Protein AF-A0A0W7WDY1-F1 (afdb_monomer_lite)

Structure (mmCIF, N/CA/C/O backbone):
data_AF-A0A0W7WDY1-F1
#
_entry.id   AF-A0A0W7WDY1-F1
#
loop_
_atom_site.group_PDB
_atom_site.id
_atom_site.type_symbol
_atom_site.label_atom_id
_atom_site.label_alt_id
_atom_site.label_comp_id
_atom_site.label_asym_id
_atom_site.label_entity_id
_atom_site.label_seq_id
_atom_site.pdbx_PDB_ins_code
_atom_site.Cartn_x
_atom_site.Cartn_y
_atom_site.Cartn_z
_atom_site.occupancy
_atom_site.B_iso_or_equiv
_atom_site.auth_seq_id
_atom_site.auth_comp_id
_atom_site.auth_asym_id
_atom_site.auth_atom_id
_atom_site.pdbx_PDB_model_num
ATOM 1 N N . MET A 1 1 ? 14.445 11.925 19.568 1.00 48.62 1 MET A N 1
ATOM 2 C CA . MET A 1 1 ? 15.744 11.315 19.208 1.00 48.62 1 MET A CA 1
ATOM 3 C C . MET A 1 1 ? 15.554 10.340 18.031 1.00 48.62 1 MET A C 1
ATOM 5 O O . MET A 1 1 ? 15.768 9.156 18.192 1.00 48.62 1 MET A O 1
ATOM 9 N N . PHE A 1 2 ? 15.098 10.821 16.860 1.00 48.34 2 PHE A N 1
ATOM 10 C CA . PHE A 1 2 ? 14.700 9.968 15.710 1.00 48.34 2 PHE A CA 1
ATOM 11 C C . PHE A 1 2 ? 15.034 10.591 14.331 1.00 48.34 2 PHE A C 1
ATOM 13 O O . PHE A 1 2 ? 14.431 10.263 13.320 1.00 48.34 2 PHE A O 1
ATOM 20 N N . LYS A 1 3 ? 15.990 11.531 14.266 1.00 49.09 3 LYS A N 1
ATOM 21 C CA . LYS A 1 3 ? 16.301 12.309 13.045 1.00 49.09 3 LYS A CA 1
ATOM 22 C C . LYS A 1 3 ? 17.567 11.865 12.292 1.00 49.09 3 LYS A C 1
ATOM 24 O O . LYS A 1 3 ? 18.048 12.606 11.447 1.00 49.09 3 LYS A O 1
ATOM 29 N N . ARG A 1 4 ? 18.147 10.698 12.602 1.00 56.09 4 ARG A N 1
ATOM 30 C CA . ARG A 1 4 ? 19.515 10.354 12.149 1.00 56.09 4 ARG A CA 1
ATOM 31 C C . ARG A 1 4 ? 19.705 9.038 11.384 1.00 56.09 4 ARG A C 1
ATOM 33 O O . ARG A 1 4 ? 20.844 8.719 11.081 1.00 56.09 4 ARG A O 1
ATOM 40 N N . LEU A 1 5 ? 18.646 8.312 11.020 1.00 57.59 5 LEU A N 1
ATOM 41 C CA . LEU A 1 5 ? 18.790 7.013 10.333 1.00 57.59 5 LEU A CA 1
ATOM 42 C C . LEU A 1 5 ? 18.562 7.028 8.813 1.00 57.59 5 LEU A C 1
ATOM 44 O O . LEU A 1 5 ? 18.947 6.075 8.153 1.00 57.59 5 LEU A O 1
ATOM 48 N N . PHE A 1 6 ? 18.047 8.114 8.231 1.00 57.88 6 PHE A N 1
ATOM 49 C CA . PHE A 1 6 ? 17.887 8.240 6.771 1.00 57.88 6 PHE A CA 1
ATOM 50 C C . PHE A 1 6 ? 18.852 9.273 6.190 1.00 57.88 6 PHE A C 1
ATOM 52 O O . PHE A 1 6 ? 18.482 10.146 5.407 1.00 57.88 6 PHE A O 1
ATOM 59 N N . GLY A 1 7 ? 20.105 9.195 6.649 1.00 42.38 7 GLY A N 1
ATOM 60 C CA . GLY A 1 7 ? 21.215 9.933 6.073 1.00 42.38 7 GLY A CA 1
ATOM 61 C C . GLY A 1 7 ? 21.358 9.567 4.602 1.00 42.38 7 GLY A C 1
ATOM 62 O O . GLY A 1 7 ? 21.606 8.417 4.254 1.00 42.38 7 GLY A O 1
ATOM 63 N N . THR A 1 8 ? 21.182 10.578 3.761 1.00 50.38 8 THR A N 1
ATOM 64 C CA . THR A 1 8 ? 21.527 10.624 2.345 1.00 50.38 8 THR A CA 1
ATOM 65 C C . THR A 1 8 ? 22.916 10.036 2.111 1.00 50.38 8 THR A C 1
ATOM 67 O O . THR A 1 8 ? 23.927 10.721 2.278 1.00 50.38 8 THR A O 1
ATOM 70 N N . ALA A 1 9 ? 22.965 8.772 1.696 1.00 46.47 9 ALA A N 1
ATOM 71 C CA . ALA A 1 9 ? 24.124 8.207 1.031 1.00 46.47 9 ALA A CA 1
ATOM 72 C C . ALA A 1 9 ? 24.207 8.853 -0.359 1.00 46.47 9 ALA A C 1
ATOM 74 O O . ALA A 1 9 ? 23.675 8.344 -1.343 1.00 46.47 9 ALA A O 1
ATOM 75 N N . ALA A 1 10 ? 24.835 10.027 -0.411 1.00 47.47 10 ALA A N 1
ATOM 76 C CA . ALA A 1 10 ? 25.251 10.691 -1.637 1.00 47.47 10 ALA A CA 1
ATOM 77 C C . ALA A 1 10 ? 26.407 9.894 -2.267 1.00 47.47 10 ALA A C 1
ATOM 79 O O . ALA A 1 10 ? 27.565 10.294 -2.225 1.00 47.47 10 ALA A O 1
ATOM 80 N N . GLY A 1 11 ? 26.079 8.719 -2.802 1.00 42.56 11 GLY A N 1
ATOM 81 C CA . GLY A 1 11 ? 26.910 7.994 -3.750 1.00 42.56 11 GLY A CA 1
ATOM 82 C C . GLY A 1 11 ? 26.663 8.573 -5.136 1.00 42.56 11 GLY A C 1
ATOM 83 O O . GLY A 1 11 ? 25.544 8.533 -5.641 1.00 42.56 11 GLY A O 1
ATOM 84 N N . THR A 1 12 ? 27.706 9.144 -5.721 1.00 49.53 12 THR A N 1
ATOM 85 C CA . THR A 1 12 ? 27.794 9.727 -7.062 1.00 49.53 12 THR A CA 1
ATOM 86 C C . THR A 1 12 ? 27.227 8.798 -8.144 1.00 49.53 12 THR A C 1
ATOM 88 O O . THR A 1 12 ? 27.932 7.992 -8.745 1.00 49.53 12 THR A O 1
ATOM 91 N N . ARG A 1 13 ? 25.933 8.940 -8.437 1.00 46.38 13 ARG A N 1
ATOM 92 C CA . ARG A 1 13 ? 25.291 8.447 -9.660 1.00 46.38 13 ARG A CA 1
ATOM 93 C C . ARG A 1 13 ? 24.749 9.658 -10.403 1.00 46.38 13 ARG A C 1
ATOM 95 O O . ARG A 1 13 ? 24.152 10.532 -9.781 1.00 46.38 13 ARG A O 1
ATOM 102 N N . ALA A 1 14 ? 25.045 9.717 -11.701 1.00 47.12 14 ALA A N 1
ATOM 103 C CA . ALA A 1 14 ? 24.716 10.809 -12.613 1.00 47.12 14 ALA A CA 1
ATOM 104 C C . ALA A 1 14 ? 23.376 11.471 -12.261 1.00 47.12 14 ALA A C 1
ATOM 106 O O . ALA A 1 14 ? 22.350 10.792 -12.203 1.00 47.12 14 ALA A O 1
ATOM 107 N N . ALA A 1 15 ? 23.418 12.778 -11.985 1.00 48.41 15 ALA A N 1
ATOM 108 C CA . ALA A 1 15 ? 22.265 13.535 -11.524 1.00 48.41 15 ALA A CA 1
ATOM 109 C C . ALA A 1 15 ? 21.107 13.386 -12.530 1.00 48.41 15 ALA A C 1
ATOM 111 O O . ALA A 1 15 ? 21.246 13.807 -13.683 1.00 48.41 15 ALA A O 1
ATOM 112 N N . PRO A 1 16 ? 19.969 12.795 -12.126 1.00 50.38 16 PRO A N 1
ATOM 113 C CA . PRO A 1 16 ? 18.770 12.795 -12.947 1.00 50.38 16 PRO A CA 1
ATOM 114 C C . PRO A 1 16 ? 18.357 14.250 -13.190 1.00 50.38 16 PRO A C 1
ATOM 116 O O . PRO A 1 16 ? 18.351 15.053 -12.255 1.00 50.38 16 PRO A O 1
ATOM 119 N N . GLY A 1 17 ? 18.022 14.611 -14.432 1.00 54.69 17 GLY A N 1
ATOM 120 C CA . GLY A 1 17 ? 17.552 15.963 -14.751 1.00 54.69 17 GLY A CA 1
ATOM 121 C C . GLY A 1 17 ? 16.377 16.395 -13.850 1.00 54.69 17 GLY A C 1
ATOM 122 O O . GLY A 1 17 ? 15.656 15.537 -13.334 1.00 54.69 17 GLY A O 1
ATOM 123 N N . PRO A 1 18 ? 16.130 17.706 -13.673 1.00 60.41 18 PRO A N 1
ATOM 124 C CA . PRO A 1 18 ? 15.196 18.255 -12.674 1.00 60.41 18 PRO A CA 1
ATOM 125 C C . PRO A 1 18 ? 13.762 17.688 -12.731 1.00 60.41 18 PRO A C 1
ATOM 127 O O . PRO A 1 18 ? 13.034 17.721 -11.742 1.00 60.41 18 PRO A O 1
ATOM 130 N N . VAL A 1 19 ? 13.362 17.113 -13.868 1.00 61.66 19 VAL A N 1
ATOM 131 C CA . VAL A 1 19 ? 12.059 16.465 -14.090 1.00 61.66 19 VAL A CA 1
ATOM 132 C C . VAL A 1 19 ? 11.954 15.057 -13.488 1.00 61.66 19 VAL A C 1
ATOM 134 O O . VAL A 1 19 ? 10.862 14.627 -13.120 1.00 61.66 19 VAL A O 1
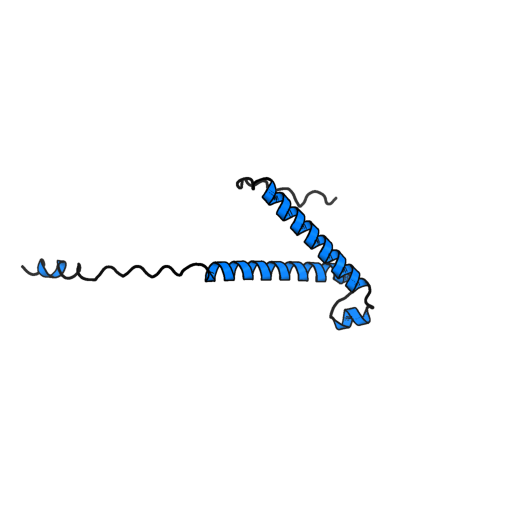ATOM 137 N N . ALA A 1 20 ? 13.067 14.329 -13.368 1.00 63.28 20 ALA A N 1
ATOM 138 C CA . ALA A 1 20 ? 13.073 12.967 -12.837 1.00 63.28 20 ALA A CA 1
ATOM 139 C C . ALA A 1 20 ? 12.754 12.949 -11.333 1.00 63.28 20 ALA A C 1
ATOM 141 O O . ALA A 1 20 ? 11.919 12.158 -10.898 1.00 63.28 20 ALA A O 1
ATOM 142 N N . GLY A 1 21 ? 13.308 13.897 -10.567 1.00 75.88 21 GLY A N 1
ATOM 143 C CA . GLY A 1 21 ? 12.986 14.051 -9.145 1.00 75.88 21 GLY A CA 1
ATOM 144 C C . GLY A 1 21 ? 11.552 14.529 -8.887 1.00 75.88 21 GLY A C 1
ATOM 145 O O . GLY A 1 21 ? 10.964 14.196 -7.862 1.00 75.88 21 GLY A O 1
ATOM 146 N N . LEU A 1 22 ? 10.943 15.278 -9.817 1.00 81.38 22 LEU A N 1
ATOM 147 C CA . LEU A 1 22 ? 9.539 15.684 -9.691 1.00 81.38 22 LEU A CA 1
ATOM 148 C C . LEU A 1 22 ? 8.597 14.482 -9.812 1.00 81.38 22 LEU A C 1
ATOM 150 O O . LEU A 1 22 ? 7.675 14.358 -9.008 1.00 81.38 22 LEU A O 1
ATOM 154 N N . ARG A 1 23 ? 8.841 13.586 -10.779 1.00 78.12 23 ARG A N 1
ATOM 155 C CA . ARG A 1 23 ? 8.030 12.373 -10.956 1.00 78.12 23 ARG A CA 1
ATOM 156 C C . ARG A 1 23 ? 8.067 11.504 -9.701 1.00 78.12 23 ARG A C 1
ATOM 158 O O . ARG A 1 23 ? 7.013 11.136 -9.202 1.00 78.12 23 ARG A O 1
ATOM 165 N N . GLU A 1 24 ? 9.252 11.251 -9.157 1.00 79.38 24 GLU A N 1
ATOM 166 C CA . GLU A 1 24 ? 9.417 10.445 -7.942 1.00 79.38 24 GLU A CA 1
ATOM 167 C C . GLU A 1 24 ? 8.679 11.049 -6.735 1.00 79.38 24 GLU A C 1
ATOM 169 O O . GLU A 1 24 ? 7.992 10.344 -5.998 1.00 79.38 24 GLU A O 1
ATOM 174 N N . ARG A 1 25 ? 8.727 12.377 -6.571 1.00 79.19 25 ARG A N 1
ATOM 175 C CA . ARG A 1 25 ? 7.993 13.074 -5.501 1.00 79.19 25 ARG A CA 1
ATOM 176 C C . ARG A 1 25 ? 6.478 13.004 -5.682 1.00 79.19 25 ARG A C 1
ATOM 178 O O . ARG A 1 25 ? 5.762 12.865 -4.695 1.00 79.19 25 ARG A O 1
ATOM 185 N N . VAL A 1 26 ? 5.989 13.098 -6.919 1.00 83.44 26 VAL A N 1
ATOM 186 C CA . VAL A 1 26 ? 4.556 12.967 -7.223 1.00 83.44 26 VAL A CA 1
ATOM 187 C C . VAL A 1 26 ? 4.069 11.544 -6.952 1.00 83.44 26 VAL A C 1
ATOM 189 O O . VAL A 1 26 ? 3.022 11.383 -6.329 1.00 83.44 26 VAL A O 1
ATOM 192 N N . GLU A 1 27 ? 4.826 10.527 -7.367 1.00 83.81 27 GLU A N 1
ATOM 193 C CA . GLU A 1 27 ? 4.509 9.120 -7.085 1.00 83.81 27 GLU A CA 1
ATOM 194 C C . GLU A 1 27 ? 4.515 8.841 -5.576 1.00 83.81 27 GLU A C 1
ATOM 196 O O . GLU A 1 27 ? 3.566 8.267 -5.047 1.00 83.81 27 GLU A O 1
ATOM 201 N N . SER A 1 28 ? 5.518 9.342 -4.847 1.00 82.62 28 SER A N 1
ATOM 202 C CA . SER A 1 28 ? 5.580 9.213 -3.386 1.00 82.62 28 SER A CA 1
ATOM 203 C C . SER A 1 28 ? 4.385 9.876 -2.688 1.00 82.62 28 SER A C 1
ATOM 205 O O . SER A 1 28 ? 3.785 9.287 -1.787 1.00 82.62 28 SER A O 1
ATOM 207 N N . TRP A 1 29 ? 3.983 11.074 -3.128 1.00 86.56 29 TRP A N 1
ATOM 208 C CA . TRP A 1 29 ? 2.802 11.754 -2.591 1.00 86.56 29 TRP A CA 1
ATOM 209 C C . TRP A 1 29 ? 1.507 10.982 -2.876 1.00 86.56 29 TRP A C 1
ATOM 211 O O . TRP A 1 29 ? 0.660 10.858 -1.989 1.00 86.56 29 TRP A O 1
ATOM 221 N N . ARG A 1 30 ? 1.353 10.436 -4.090 1.00 86.75 30 ARG A N 1
ATOM 222 C CA . ARG A 1 30 ? 0.204 9.590 -4.451 1.00 86.75 30 ARG A CA 1
A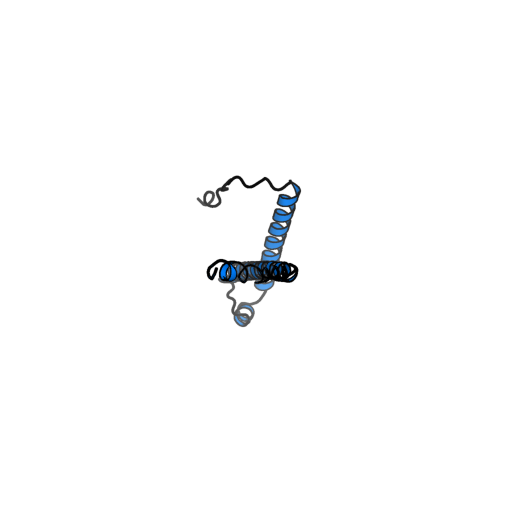TOM 223 C C . ARG A 1 30 ? 0.141 8.344 -3.578 1.00 86.75 30 ARG A C 1
ATOM 225 O O . ARG A 1 30 ? -0.904 8.084 -2.997 1.00 86.75 30 ARG A O 1
ATOM 232 N N . PHE A 1 31 ? 1.267 7.657 -3.398 1.00 83.62 31 PHE A N 1
ATOM 233 C CA . PHE A 1 31 ? 1.359 6.488 -2.527 1.00 83.62 31 PHE A CA 1
ATOM 234 C C . PHE A 1 31 ? 0.908 6.805 -1.095 1.00 83.62 31 PHE A C 1
ATOM 236 O O . PHE A 1 31 ? 0.057 6.114 -0.539 1.00 83.62 31 PHE A O 1
ATOM 243 N N . GLN A 1 32 ? 1.417 7.892 -0.505 1.00 85.88 32 GLN A N 1
ATOM 244 C CA . GLN A 1 32 ? 1.023 8.312 0.844 1.00 85.88 32 GLN A CA 1
ATOM 245 C C . GLN A 1 32 ? -0.471 8.638 0.939 1.00 85.88 32 GLN A C 1
ATOM 247 O O . GLN A 1 32 ? -1.131 8.265 1.911 1.00 85.88 32 GLN A O 1
ATOM 252 N N . ARG A 1 33 ? -1.013 9.321 -0.074 1.00 90.81 33 ARG A N 1
ATOM 253 C CA . ARG A 1 33 ? -2.439 9.637 -0.156 1.00 90.81 33 ARG A CA 1
ATOM 254 C C . ARG A 1 33 ? -3.290 8.370 -0.236 1.00 90.81 33 ARG A C 1
ATOM 256 O O . ARG A 1 33 ? -4.307 8.298 0.449 1.00 90.81 33 ARG A O 1
ATOM 263 N N . ASP A 1 34 ? -2.892 7.401 -1.051 1.00 90.56 34 ASP A N 1
ATOM 264 C CA . ASP A 1 34 ? -3.649 6.167 -1.259 1.00 90.56 34 ASP A CA 1
ATOM 265 C C . ASP A 1 34 ? -3.640 5.303 0.004 1.00 90.56 34 ASP A C 1
ATOM 267 O O . ASP A 1 34 ? -4.701 4.865 0.452 1.00 90.56 34 ASP A O 1
ATOM 271 N N . VAL A 1 35 ? -2.482 5.163 0.660 1.00 89.94 35 VAL A N 1
ATOM 272 C CA . VAL A 1 35 ? -2.377 4.503 1.972 1.00 89.94 35 VAL A CA 1
ATOM 273 C C . VAL A 1 35 ? -3.310 5.167 2.983 1.00 89.94 35 VAL A C 1
ATOM 275 O O . VAL A 1 35 ? -4.073 4.476 3.659 1.00 89.94 35 VAL A O 1
ATOM 278 N N . ALA A 1 36 ? -3.305 6.501 3.065 1.00 90.19 36 ALA A N 1
ATOM 279 C CA . ALA A 1 36 ? -4.179 7.233 3.977 1.00 90.19 36 ALA A CA 1
ATOM 280 C C . ALA A 1 36 ? -5.667 7.019 3.652 1.00 90.19 36 ALA A C 1
ATOM 282 O O . ALA A 1 36 ? -6.464 6.789 4.560 1.00 90.19 36 ALA A O 1
ATOM 283 N N . ALA A 1 37 ? -6.050 7.051 2.373 1.00 92.88 37 ALA A N 1
ATOM 284 C CA . ALA A 1 37 ? -7.432 6.859 1.943 1.00 92.88 37 ALA A CA 1
ATOM 285 C C . ALA A 1 37 ? -7.945 5.443 2.245 1.00 92.88 37 ALA A C 1
ATOM 287 O O . ALA A 1 37 ? -9.046 5.285 2.777 1.00 92.88 37 ALA A O 1
ATOM 288 N N . VAL A 1 38 ? -7.146 4.414 1.951 1.00 91.75 38 VAL A N 1
ATOM 289 C CA . VAL A 1 38 ? -7.497 3.014 2.231 1.00 91.75 38 VAL A CA 1
ATOM 290 C C . VAL A 1 38 ? -7.576 2.778 3.737 1.00 91.75 38 VAL A C 1
ATOM 292 O O . VAL A 1 38 ? -8.578 2.250 4.216 1.00 91.75 38 VAL A O 1
ATOM 295 N N . THR A 1 39 ? -6.580 3.249 4.493 1.00 92.19 39 THR A N 1
ATOM 296 C CA . THR A 1 39 ? -6.553 3.150 5.961 1.00 92.19 39 THR A CA 1
ATOM 297 C C . THR A 1 39 ? -7.790 3.809 6.569 1.00 92.19 39 THR A C 1
ATOM 299 O O . THR A 1 39 ? -8.498 3.178 7.345 1.00 92.19 39 THR A O 1
ATOM 302 N N . ALA A 1 40 ? -8.118 5.040 6.160 1.00 92.62 40 ALA A N 1
ATOM 303 C CA . ALA A 1 40 ? -9.298 5.755 6.645 1.00 92.62 40 ALA A CA 1
ATOM 304 C C . ALA A 1 40 ? -10.613 5.058 6.266 1.00 92.62 40 ALA A C 1
ATOM 306 O O . ALA A 1 40 ? -11.580 5.104 7.020 1.00 92.62 40 ALA A O 1
ATOM 307 N N . THR A 1 41 ? -10.670 4.408 5.104 1.00 93.44 41 THR A N 1
ATOM 308 C CA . THR A 1 41 ? -11.862 3.664 4.675 1.00 93.44 41 THR A CA 1
ATOM 309 C C . THR A 1 41 ? -12.062 2.411 5.526 1.00 93.44 41 THR A C 1
ATOM 311 O O . THR A 1 41 ? -13.174 2.155 5.985 1.00 93.44 41 THR A O 1
ATOM 314 N N . LEU A 1 42 ? -10.990 1.659 5.780 1.00 92.12 42 LEU A N 1
ATOM 315 C CA . LEU A 1 42 ? -11.028 0.451 6.603 1.00 92.12 42 LEU A CA 1
ATOM 316 C C . LEU A 1 42 ? -11.236 0.768 8.090 1.00 92.12 42 LEU A C 1
ATOM 318 O O . LEU A 1 42 ? -11.936 0.027 8.772 1.00 92.12 42 LEU A O 1
ATOM 322 N N . ASP A 1 43 ? -10.717 1.891 8.586 1.00 92.50 43 ASP A N 1
ATOM 323 C CA . ASP A 1 43 ? -10.926 2.323 9.971 1.00 92.50 43 ASP A CA 1
ATOM 324 C C . ASP A 1 43 ? -12.410 2.605 10.285 1.00 92.50 43 ASP A C 1
ATOM 326 O O . ASP A 1 43 ? -12.857 2.453 11.420 1.00 92.50 43 ASP A O 1
ATOM 330 N N . ARG A 1 44 ? -13.234 2.913 9.273 1.00 92.94 44 ARG A N 1
ATOM 331 C CA . ARG A 1 44 ? -14.690 3.081 9.448 1.00 92.94 44 ARG A CA 1
ATOM 332 C C . ARG A 1 44 ? -15.441 1.764 9.650 1.00 92.94 44 ARG A C 1
ATOM 334 O O . ARG A 1 44 ? -16.616 1.795 10.014 1.00 92.94 44 ARG A O 1
ATOM 341 N N . LEU A 1 45 ? -14.806 0.621 9.396 1.00 93.31 45 LEU A N 1
ATOM 342 C CA . LEU A 1 45 ? -15.398 -0.691 9.633 1.00 93.31 45 LEU A CA 1
ATOM 343 C C . LEU A 1 45 ? -15.383 -1.025 11.126 1.00 93.31 45 LEU A C 1
ATOM 345 O O . LEU A 1 45 ? -14.482 -0.627 11.859 1.00 93.31 45 LEU A O 1
ATOM 349 N N . SER A 1 46 ? -16.369 -1.794 11.583 1.00 92.81 46 SER A N 1
ATOM 350 C CA . SER A 1 46 ? -16.358 -2.369 12.933 1.00 92.81 46 SER A CA 1
ATOM 351 C C . SER A 1 46 ? -15.266 -3.434 13.081 1.00 92.81 46 SER A C 1
ATOM 353 O O . SER A 1 46 ? -14.860 -4.064 12.105 1.00 92.81 46 SER A O 1
ATOM 355 N N . ASP A 1 47 ? -14.844 -3.719 14.314 1.00 92.88 47 ASP A N 1
ATOM 356 C CA . ASP A 1 47 ? -13.815 -4.738 14.575 1.00 92.88 47 ASP A CA 1
ATOM 357 C C . ASP A 1 47 ? -14.236 -6.132 14.094 1.00 92.88 47 ASP A C 1
ATOM 359 O O . ASP A 1 47 ? -13.410 -6.896 13.603 1.00 92.88 47 ASP A O 1
ATOM 363 N N . ARG A 1 48 ? -15.537 -6.448 14.146 1.00 94.81 48 ARG A N 1
ATOM 364 C CA . ARG A 1 48 ? -16.074 -7.688 13.571 1.00 94.81 48 ARG A CA 1
ATOM 365 C C . ARG A 1 48 ? -15.875 -7.740 12.055 1.00 94.81 48 ARG A C 1
ATOM 367 O O . ARG A 1 48 ? -15.541 -8.794 11.527 1.00 94.81 48 ARG A O 1
ATOM 374 N N . GLN A 1 49 ? -16.093 -6.627 11.356 1.00 94.94 49 GLN A N 1
ATOM 375 C CA . GLN A 1 49 ? -15.893 -6.544 9.906 1.00 94.94 49 GLN A CA 1
ATOM 376 C C . GLN A 1 49 ? -14.41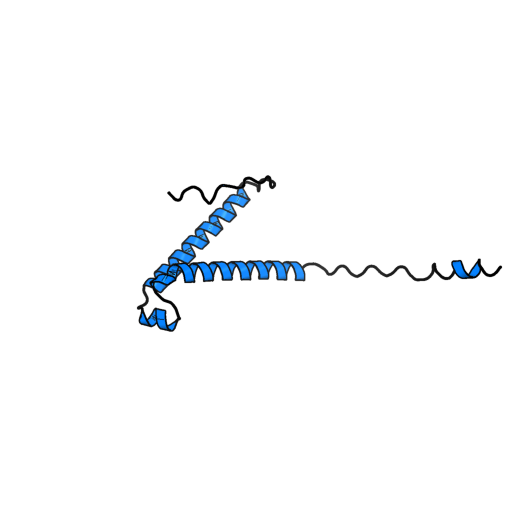4 -6.626 9.532 1.00 94.94 49 GLN A C 1
ATOM 378 O O . GLN A 1 49 ? -14.082 -7.341 8.592 1.00 94.94 49 GLN A O 1
ATOM 383 N N . LEU A 1 50 ? -13.533 -5.977 10.299 1.00 93.31 50 LEU A N 1
ATOM 384 C CA . LEU A 1 50 ? -12.085 -6.125 10.139 1.00 93.31 50 LEU A CA 1
ATOM 385 C C . LEU A 1 50 ? -11.642 -7.577 10.376 1.00 93.31 50 LEU A C 1
ATOM 387 O O . LEU A 1 50 ? -10.898 -8.134 9.573 1.00 93.31 50 LEU A O 1
ATOM 391 N N . ALA A 1 51 ? -12.179 -8.237 11.403 1.00 93.12 51 ALA A N 1
ATOM 392 C CA . ALA A 1 51 ? -11.865 -9.634 11.689 1.00 93.12 51 ALA A CA 1
ATOM 393 C C . ALA A 1 51 ? -12.300 -10.591 10.564 1.00 93.12 51 ALA A C 1
ATOM 395 O O . ALA A 1 51 ? -11.601 -11.565 10.299 1.00 93.12 51 ALA A O 1
ATOM 396 N N . MET A 1 52 ? -13.409 -10.312 9.862 1.00 94.94 52 MET A N 1
ATOM 397 C CA . MET A 1 52 ? -13.839 -11.122 8.709 1.00 94.94 52 MET A CA 1
ATOM 398 C C . MET A 1 52 ? -12.847 -11.078 7.544 1.00 94.94 52 MET A C 1
ATOM 400 O O . MET A 1 52 ? -12.722 -12.061 6.821 1.00 94.94 52 MET A O 1
ATOM 404 N N . ILE A 1 53 ? -12.133 -9.963 7.374 1.00 90.25 53 ILE A N 1
ATOM 405 C CA . ILE A 1 53 ? -11.065 -9.828 6.374 1.00 90.25 53 ILE A CA 1
ATOM 406 C C . ILE A 1 53 ? -9.681 -10.161 6.952 1.00 90.25 53 ILE A C 1
ATOM 408 O O . ILE A 1 53 ? -8.664 -9.869 6.331 1.00 90.25 53 ILE A O 1
ATOM 412 N N . GLY A 1 54 ? -9.636 -10.770 8.142 1.00 92.44 54 GLY A N 1
ATOM 413 C CA . GLY A 1 54 ? -8.399 -11.199 8.791 1.00 92.44 54 GLY A CA 1
ATOM 414 C C . GLY A 1 54 ? -7.524 -10.055 9.306 1.00 92.44 54 GLY A C 1
ATOM 415 O O . GLY A 1 54 ? -6.342 -10.272 9.545 1.00 92.44 54 GLY A O 1
ATOM 416 N N . MET A 1 55 ? -8.075 -8.851 9.481 1.00 92.69 55 MET A N 1
ATOM 417 C CA . MET A 1 55 ? -7.333 -7.682 9.954 1.00 92.69 55 MET A CA 1
ATOM 418 C C . MET A 1 55 ? -7.694 -7.314 11.392 1.00 92.69 55 MET A C 1
ATOM 420 O O . MET A 1 55 ? -8.838 -7.440 11.834 1.00 92.69 55 MET A O 1
ATOM 424 N N . ARG A 1 56 ? -6.707 -6.786 12.117 1.00 93.12 56 ARG A N 1
ATOM 425 C CA . ARG A 1 56 ? -6.888 -6.150 13.425 1.00 93.12 56 ARG A CA 1
ATOM 426 C C . ARG A 1 56 ? -6.718 -4.647 13.280 1.00 93.12 56 ARG A C 1
ATOM 428 O O . ARG A 1 56 ? -5.822 -4.190 12.579 1.00 93.12 56 ARG A O 1
ATOM 435 N N . ARG A 1 57 ? -7.534 -3.865 13.993 1.00 91.75 57 ARG A N 1
ATOM 436 C CA . ARG A 1 57 ? -7.479 -2.394 13.928 1.00 91.75 57 ARG A CA 1
ATOM 437 C C . ARG A 1 57 ? -6.091 -1.832 14.253 1.00 91.75 57 ARG A C 1
ATOM 439 O O . ARG A 1 57 ? -5.637 -0.920 13.576 1.00 91.75 57 ARG A O 1
ATOM 446 N N . GLY A 1 58 ? -5.407 -2.397 15.250 1.00 91.94 58 GLY A N 1
ATOM 447 C CA . GLY A 1 58 ? -4.062 -1.956 15.644 1.00 91.94 58 GLY A CA 1
ATOM 448 C C . GLY A 1 58 ? -2.980 -2.186 14.581 1.00 91.94 58 GLY A C 1
ATOM 449 O O . GLY A 1 58 ? -1.966 -1.502 14.599 1.00 91.94 58 GLY A O 1
ATOM 450 N N . GLU A 1 59 ? -3.212 -3.101 13.640 1.00 93.00 59 GLU A N 1
ATOM 451 C CA . GLU A 1 59 ? -2.259 -3.504 12.594 1.00 93.00 59 GLU A CA 1
ATOM 452 C C . GLU A 1 59 ? -2.630 -2.912 11.224 1.00 93.00 59 GLU A C 1
ATOM 454 O O . GLU A 1 59 ? -1.955 -3.140 10.226 1.00 93.00 59 GLU A O 1
ATOM 459 N N . LEU A 1 60 ? -3.715 -2.139 11.153 1.00 90.50 60 LEU A N 1
ATOM 460 C CA . LEU A 1 60 ? -4.363 -1.738 9.907 1.00 90.50 60 LEU A CA 1
ATOM 461 C C . LEU A 1 60 ? -3.455 -0.862 9.032 1.00 90.50 60 LEU A C 1
ATOM 463 O O . LEU A 1 60 ? -3.369 -1.074 7.826 1.00 90.50 60 LEU A O 1
ATOM 467 N N . PHE A 1 61 ? -2.721 0.072 9.641 1.00 89.12 61 PHE A N 1
ATOM 468 C CA . PHE A 1 61 ? -1.757 0.904 8.917 1.00 89.12 61 PHE A CA 1
ATOM 469 C C . PHE A 1 61 ? -0.591 0.085 8.341 1.00 89.12 61 PHE A C 1
ATOM 471 O O . PHE A 1 61 ? -0.208 0.287 7.188 1.00 89.12 61 PHE A O 1
ATOM 478 N N . GLU A 1 62 ? -0.037 -0.840 9.127 1.00 91.62 62 GLU A N 1
ATOM 479 C CA . GLU A 1 62 ? 1.078 -1.697 8.711 1.00 91.62 62 GLU A CA 1
ATOM 480 C C . GLU A 1 62 ? 0.631 -2.652 7.600 1.00 91.62 62 GLU A C 1
ATOM 482 O O . GLU A 1 62 ? 1.245 -2.689 6.537 1.00 91.62 62 GLU A O 1
ATOM 487 N N . ALA A 1 63 ? -0.522 -3.302 7.769 1.00 92.94 63 ALA A N 1
ATOM 488 C CA . ALA A 1 63 ? -1.100 -4.199 6.775 1.00 92.94 63 ALA A CA 1
ATOM 489 C C . ALA A 1 63 ? -1.381 -3.501 5.432 1.00 92.94 63 ALA A C 1
ATOM 491 O O . ALA A 1 63 ? -1.080 -4.050 4.370 1.00 92.94 63 ALA A O 1
ATOM 492 N N . VAL A 1 64 ? -1.938 -2.283 5.454 1.00 91.31 64 VAL A N 1
ATOM 493 C CA . VAL A 1 64 ? -2.177 -1.501 4.229 1.00 91.31 64 VAL A CA 1
ATOM 494 C C . VAL A 1 64 ? -0.858 -1.063 3.590 1.00 91.31 64 VAL A C 1
ATOM 496 O O . VAL A 1 64 ? -0.726 -1.131 2.367 1.00 91.31 64 VAL A O 1
ATOM 499 N N . SER A 1 65 ? 0.126 -0.652 4.393 1.00 88.19 65 SER A N 1
ATOM 500 C CA . SER A 1 65 ? 1.453 -0.264 3.895 1.00 88.19 65 SER A CA 1
ATOM 501 C C . SER A 1 65 ? 2.153 -1.438 3.205 1.00 88.19 65 SER A C 1
ATOM 503 O O . SER A 1 65 ? 2.610 -1.298 2.070 1.00 88.19 65 SER A O 1
ATOM 505 N N . ASP A 1 66 ? 2.149 -2.615 3.830 1.00 93.12 66 ASP A N 1
ATOM 506 C CA . ASP A 1 66 ? 2.719 -3.846 3.279 1.00 93.12 66 ASP A CA 1
ATOM 507 C C . ASP A 1 66 ? 2.015 -4.289 1.997 1.00 93.12 66 ASP A C 1
ATOM 509 O O . ASP A 1 66 ? 2.665 -4.676 1.024 1.00 93.12 66 ASP A O 1
ATOM 513 N N . MET A 1 67 ? 0.682 -4.211 1.967 1.00 91.12 67 MET A N 1
ATOM 514 C CA . MET A 1 67 ? -0.106 -4.521 0.774 1.00 91.12 67 MET A CA 1
ATOM 515 C C . MET A 1 67 ? 0.290 -3.623 -0.402 1.00 91.12 67 MET A C 1
ATOM 517 O O . MET A 1 67 ? 0.457 -4.111 -1.519 1.00 91.12 67 MET A O 1
ATOM 521 N N . MET A 1 68 ? 0.474 -2.323 -0.164 1.00 89.38 68 MET A N 1
ATOM 522 C CA . MET A 1 68 ? 0.875 -1.387 -1.214 1.00 89.38 68 MET A CA 1
ATOM 523 C C . MET A 1 68 ? 2.321 -1.604 -1.671 1.00 89.38 68 MET A C 1
ATOM 525 O O . MET A 1 68 ? 2.588 -1.531 -2.870 1.00 89.38 68 MET A O 1
ATOM 529 N N . LEU A 1 69 ? 3.239 -1.928 -0.757 1.00 90.44 69 LEU A N 1
ATOM 530 C CA . LEU A 1 69 ? 4.619 -2.276 -1.110 1.00 90.44 69 LEU A CA 1
ATOM 531 C C . LEU A 1 69 ? 4.685 -3.544 -1.968 1.00 90.44 69 LEU A C 1
ATOM 533 O O . LEU A 1 69 ? 5.368 -3.550 -2.991 1.00 90.44 69 LEU A O 1
ATOM 537 N N . ARG A 1 70 ? 3.936 -4.593 -1.602 1.00 91.62 70 ARG A N 1
ATOM 538 C CA . ARG A 1 70 ? 3.840 -5.822 -2.408 1.00 91.62 70 ARG A CA 1
ATOM 539 C C . ARG A 1 70 ? 3.248 -5.550 -3.785 1.00 91.62 70 ARG A C 1
ATOM 541 O O . ARG A 1 70 ? 3.798 -6.014 -4.776 1.00 91.62 70 ARG A O 1
ATOM 548 N N . ALA A 1 71 ? 2.183 -4.754 -3.860 1.00 88.19 71 ALA A N 1
ATOM 549 C CA . ALA A 1 71 ? 1.576 -4.389 -5.136 1.00 88.19 71 ALA A CA 1
ATOM 550 C C . ALA A 1 71 ? 2.548 -3.621 -6.052 1.00 88.19 71 ALA A C 1
ATOM 552 O O . ALA A 1 71 ? 2.551 -3.837 -7.264 1.00 88.19 71 ALA A O 1
ATOM 553 N N . GLU A 1 72 ? 3.383 -2.730 -5.506 1.00 87.38 72 GLU A N 1
ATOM 554 C CA . GLU A 1 72 ? 4.384 -2.024 -6.315 1.00 87.38 72 GLU A CA 1
ATOM 555 C C . GLU A 1 72 ? 5.523 -2.945 -6.763 1.00 87.38 72 GLU A C 1
ATOM 557 O O . GLU A 1 72 ? 5.975 -2.857 -7.906 1.00 87.38 72 GLU A O 1
ATOM 562 N N . GLU A 1 73 ? 5.940 -3.873 -5.907 1.00 90.06 73 GLU A N 1
ATOM 563 C CA . GLU A 1 73 ? 6.925 -4.894 -6.256 1.00 90.06 73 GLU A CA 1
ATOM 564 C C . GLU A 1 73 ? 6.417 -5.812 -7.379 1.00 90.06 73 GLU A C 1
ATOM 566 O O . GLU A 1 73 ? 7.116 -6.036 -8.368 1.00 90.06 73 GLU A O 1
ATOM 571 N N . GLU A 1 74 ? 5.165 -6.267 -7.303 1.00 89.19 74 GLU A N 1
ATOM 572 C CA . GLU A 1 74 ? 4.524 -7.049 -8.366 1.00 89.19 74 GLU A CA 1
ATOM 573 C C . GLU A 1 74 ? 4.459 -6.272 -9.688 1.00 89.19 74 GLU A C 1
ATOM 575 O O . GLU A 1 74 ? 4.758 -6.820 -10.753 1.00 89.19 74 GLU A O 1
ATOM 580 N N . ARG A 1 75 ? 4.142 -4.970 -9.647 1.00 86.00 75 ARG A N 1
ATOM 581 C CA . ARG A 1 75 ? 4.180 -4.108 -10.840 1.00 86.00 75 ARG A CA 1
ATOM 582 C C . ARG A 1 75 ? 5.592 -3.958 -11.393 1.00 86.00 75 ARG A C 1
ATOM 584 O O . ARG A 1 75 ? 5.757 -3.952 -12.613 1.00 86.00 75 ARG A O 1
ATOM 591 N N . ARG A 1 76 ? 6.607 -3.821 -10.533 1.00 87.62 76 ARG A N 1
ATOM 592 C CA . ARG A 1 76 ? 8.016 -3.760 -10.945 1.00 87.62 76 ARG A CA 1
ATOM 593 C C . ARG A 1 76 ? 8.413 -5.030 -11.688 1.00 87.62 76 ARG A C 1
ATOM 595 O O . ARG A 1 76 ? 8.906 -4.926 -12.808 1.00 87.62 76 ARG A O 1
ATOM 602 N N . ILE A 1 77 ? 8.115 -6.195 -11.116 1.00 88.56 77 ILE A N 1
ATOM 603 C CA . ILE A 1 77 ? 8.355 -7.498 -11.747 1.00 88.56 77 ILE A CA 1
ATOM 604 C C . ILE A 1 77 ? 7.606 -7.590 -13.081 1.00 88.56 77 ILE A C 1
ATOM 606 O O . ILE A 1 77 ? 8.192 -7.969 -14.090 1.00 88.56 77 ILE A O 1
ATOM 610 N N . GLY A 1 78 ? 6.337 -7.174 -13.128 1.00 88.44 78 GLY A N 1
ATOM 611 C CA . GLY A 1 78 ? 5.554 -7.145 -14.364 1.00 88.44 78 GLY A CA 1
ATOM 612 C C . GLY A 1 78 ? 6.206 -6.303 -15.467 1.00 88.44 78 GLY A C 1
ATOM 613 O O . GLY A 1 78 ? 6.310 -6.756 -16.605 1.00 88.44 78 GLY A O 1
ATOM 614 N N . ARG A 1 79 ? 6.715 -5.108 -15.132 1.00 90.44 79 ARG A N 1
ATOM 615 C CA . ARG A 1 79 ? 7.458 -4.250 -16.076 1.00 90.44 79 ARG A CA 1
ATOM 616 C C . ARG A 1 79 ? 8.743 -4.917 -16.574 1.00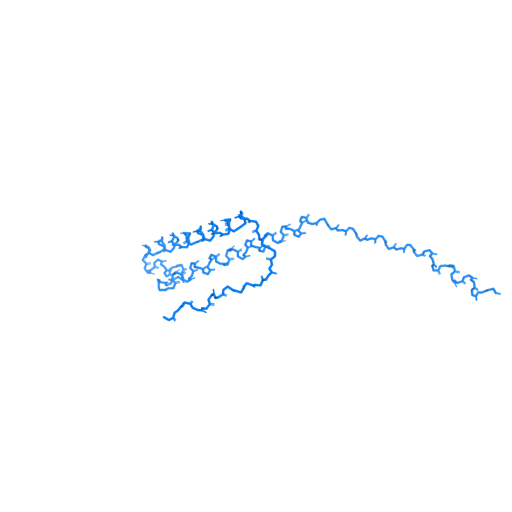 90.44 79 ARG A C 1
ATOM 618 O O . ARG A 1 79 ? 9.054 -4.816 -17.757 1.00 90.44 79 ARG A O 1
ATOM 625 N N . GLU A 1 80 ? 9.471 -5.608 -15.700 1.00 88.56 80 GLU A N 1
ATOM 626 C CA . GLU A 1 80 ? 10.686 -6.346 -16.068 1.00 88.56 80 GLU A CA 1
ATOM 627 C C . GLU A 1 80 ? 10.381 -7.521 -17.004 1.00 88.56 80 GLU A C 1
ATOM 629 O O . GLU A 1 80 ? 11.062 -7.692 -18.014 1.00 88.56 80 GLU A O 1
ATOM 634 N N . VAL A 1 81 ? 9.328 -8.290 -16.719 1.00 89.81 81 VAL A N 1
ATOM 635 C CA . VAL A 1 81 ? 8.881 -9.399 -17.573 1.00 89.81 81 VAL A CA 1
ATOM 636 C C . VAL A 1 81 ? 8.484 -8.893 -18.958 1.00 89.81 81 VAL A C 1
ATOM 638 O O . VAL A 1 81 ? 8.933 -9.452 -19.956 1.00 89.81 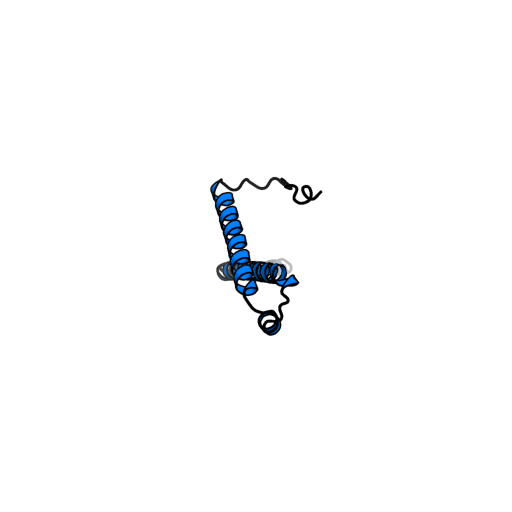81 VAL A O 1
ATOM 641 N N . VAL A 1 82 ? 7.700 -7.813 -19.038 1.00 90.38 82 VAL A N 1
ATOM 642 C CA . VAL A 1 82 ? 7.330 -7.199 -20.325 1.00 90.38 82 VAL A CA 1
ATOM 643 C C . VAL A 1 82 ? 8.579 -6.767 -21.096 1.00 90.38 82 VAL A C 1
ATOM 645 O O . VAL A 1 82 ? 8.729 -7.135 -22.257 1.00 90.38 82 VAL A O 1
ATOM 648 N N . ALA A 1 83 ? 9.529 -6.092 -20.443 1.00 88.31 83 ALA A N 1
ATOM 649 C CA . ALA A 1 83 ? 10.775 -5.666 -21.082 1.00 88.31 83 ALA A CA 1
ATOM 650 C C . ALA A 1 83 ? 11.641 -6.842 -21.582 1.00 88.31 83 ALA A C 1
ATOM 652 O O . ALA A 1 83 ? 12.343 -6.712 -22.587 1.00 88.31 83 ALA A O 1
ATOM 653 N N . LEU A 1 84 ? 11.609 -7.992 -20.899 1.00 86.38 84 LEU A N 1
ATOM 654 C CA . LEU A 1 84 ? 12.286 -9.212 -21.350 1.00 86.38 84 LEU A CA 1
ATOM 655 C C . LEU A 1 84 ? 11.606 -9.831 -22.576 1.00 86.38 84 LEU A C 1
ATOM 657 O O . LEU A 1 84 ? 12.307 -10.291 -23.475 1.00 86.38 84 LEU A O 1
ATOM 661 N N . LEU A 1 85 ? 10.272 -9.831 -22.623 1.00 86.44 85 LEU A N 1
ATOM 662 C CA . LEU A 1 85 ? 9.500 -10.364 -23.750 1.00 86.44 85 LEU A CA 1
ATOM 663 C C . LEU A 1 85 ? 9.596 -9.480 -24.998 1.00 86.44 85 LEU A C 1
ATOM 665 O O . LEU A 1 85 ? 9.636 -9.992 -26.113 1.00 86.44 85 LEU A O 1
ATOM 669 N N . GLU A 1 86 ? 9.658 -8.162 -24.817 1.00 89.06 86 GLU A N 1
ATOM 670 C CA . GLU A 1 86 ? 9.809 -7.199 -25.911 1.00 89.06 86 GLU A CA 1
ATOM 671 C C . GLU A 1 86 ? 11.224 -7.184 -26.503 1.00 89.06 86 GLU A C 1
ATOM 673 O O . GLU A 1 86 ? 11.432 -6.662 -27.600 1.00 89.06 86 GLU A O 1
ATOM 678 N N . ARG A 1 87 ? 12.214 -7.771 -25.816 1.00 76.44 87 ARG A N 1
ATOM 679 C CA . ARG A 1 87 ? 13.579 -7.879 -26.333 1.00 76.44 87 ARG A CA 1
ATOM 680 C C . ARG A 1 87 ? 13.617 -8.945 -27.436 1.00 76.44 87 ARG A C 1
ATOM 682 O O . ARG A 1 87 ? 13.411 -10.123 -27.136 1.00 76.44 87 ARG A O 1
ATOM 689 N N . PRO A 1 88 ? 13.930 -8.592 -28.699 1.00 66.38 88 PRO A N 1
ATOM 690 C CA . PRO A 1 88 ? 14.067 -9.585 -29.753 1.00 66.38 88 PRO A CA 1
ATOM 691 C C . PRO A 1 88 ? 15.140 -10.590 -29.340 1.00 66.38 88 PRO A C 1
ATOM 693 O O . PRO A 1 88 ? 16.270 -10.204 -29.028 1.00 66.38 88 PRO A O 1
ATOM 696 N N . ARG A 1 89 ? 14.797 -11.881 -29.320 1.00 67.38 89 ARG A N 1
ATOM 697 C CA . ARG A 1 89 ? 15.785 -12.943 -29.128 1.00 67.38 89 ARG A CA 1
ATOM 698 C C . ARG A 1 89 ? 16.786 -12.826 -30.272 1.00 67.38 89 ARG A C 1
ATOM 700 O O . ARG A 1 89 ? 16.433 -13.100 -31.416 1.00 67.38 89 ARG A O 1
ATOM 707 N N . ALA A 1 90 ? 18.011 -12.394 -29.974 1.00 65.12 90 ALA A N 1
ATOM 708 C CA . ALA A 1 90 ? 19.089 -12.435 -30.949 1.00 65.12 90 ALA A CA 1
ATOM 709 C C . ALA A 1 90 ? 19.184 -13.878 -31.459 1.00 65.12 90 ALA A C 1
ATOM 711 O O . ALA A 1 90 ? 19.310 -14.814 -30.661 1.00 65.12 90 ALA A O 1
ATOM 712 N N . ALA A 1 91 ? 19.026 -14.060 -32.772 1.00 65.56 91 ALA A N 1
ATOM 713 C CA . ALA A 1 91 ? 19.214 -15.362 -33.387 1.00 65.56 91 ALA A CA 1
ATOM 714 C C . ALA A 1 91 ? 20.625 -15.855 -33.025 1.00 65.56 91 ALA A C 1
ATOM 716 O O . ALA A 1 91 ? 21.561 -15.048 -33.053 1.00 65.56 91 ALA A O 1
ATOM 717 N N . PRO A 1 92 ? 20.800 -17.133 -32.641 1.00 66.44 92 PRO A N 1
ATOM 718 C CA . PRO A 1 92 ? 22.138 -17.671 -32.457 1.00 66.44 92 PRO A CA 1
ATOM 719 C C . PRO A 1 92 ? 22.909 -17.457 -33.761 1.00 66.44 92 PRO A C 1
ATOM 721 O O . PRO A 1 92 ? 22.406 -17.789 -34.836 1.00 66.44 92 PRO A O 1
ATOM 724 N N . ALA A 1 93 ? 24.093 -16.847 -33.662 1.00 64.44 93 ALA A N 1
ATOM 725 C CA . ALA A 1 93 ? 24.979 -16.692 -34.805 1.00 64.44 93 ALA A CA 1
ATOM 726 C C . ALA A 1 93 ? 25.180 -18.075 -35.448 1.00 64.44 93 ALA A C 1
ATOM 728 O O . ALA A 1 93 ? 25.373 -19.046 -34.704 1.00 64.44 93 ALA A O 1
ATOM 729 N N . PRO A 1 94 ? 25.084 -18.198 -36.785 1.00 62.41 94 PRO A N 1
ATOM 730 C CA . PRO A 1 94 ? 25.340 -19.470 -37.440 1.00 62.41 94 PRO A CA 1
ATOM 731 C C . PRO A 1 94 ? 26.730 -19.945 -37.016 1.00 62.41 94 PRO A C 1
ATOM 733 O O . PRO A 1 94 ? 27.693 -19.177 -37.064 1.00 62.41 94 PRO A O 1
ATOM 736 N N . ALA A 1 95 ? 26.806 -21.187 -36.531 1.00 64.31 95 ALA A N 1
ATOM 737 C CA . ALA A 1 95 ? 28.080 -21.821 -36.231 1.00 64.31 95 ALA A CA 1
ATOM 738 C C . ALA A 1 95 ? 28.978 -21.698 -37.475 1.00 64.31 95 ALA A C 1
ATOM 740 O O . ALA A 1 95 ? 28.468 -21.913 -38.581 1.00 64.31 95 ALA A O 1
ATOM 741 N N . PRO A 1 96 ? 30.265 -21.329 -37.331 1.00 59.91 96 PRO A N 1
ATOM 742 C CA . PRO A 1 96 ? 31.169 -21.329 -38.470 1.00 59.91 96 PRO A CA 1
ATOM 743 C C . PRO A 1 96 ? 31.131 -22.726 -39.089 1.00 59.91 96 PRO A C 1
ATOM 745 O O . PRO A 1 96 ? 31.257 -23.731 -38.382 1.00 59.91 96 PRO A O 1
ATOM 748 N N . ALA A 1 97 ? 30.839 -22.771 -40.390 1.00 54.38 97 ALA A N 1
ATOM 749 C CA . ALA A 1 97 ? 30.774 -24.001 -41.153 1.00 54.38 97 ALA A CA 1
ATOM 750 C C . ALA A 1 97 ? 32.065 -24.793 -40.918 1.00 54.38 97 ALA A C 1
ATOM 752 O O . ALA A 1 97 ? 33.163 -24.245 -40.978 1.00 54.38 97 ALA A O 1
ATOM 753 N N . ALA A 1 98 ? 31.920 -26.079 -40.616 1.00 59.59 98 ALA A N 1
ATOM 754 C CA . ALA A 1 98 ? 33.022 -27.003 -40.396 1.00 59.59 98 ALA A CA 1
ATOM 755 C C . ALA A 1 98 ? 33.731 -27.369 -41.718 1.00 59.59 98 ALA A C 1
ATOM 757 O O . ALA A 1 98 ? 33.920 -28.548 -42.004 1.00 59.59 98 ALA A O 1
ATOM 758 N N . GLU A 1 99 ? 34.084 -26.380 -42.541 1.00 56.44 99 GLU A N 1
ATOM 759 C CA . GLU A 1 99 ? 34.865 -26.585 -43.767 1.00 56.44 99 GLU A CA 1
ATOM 760 C C . GLU A 1 99 ? 36.380 -26.463 -43.516 1.00 56.44 99 GLU A C 1
ATOM 762 O O . GLU A 1 99 ? 37.153 -27.130 -44.195 1.00 56.44 99 GLU A O 1
ATOM 767 N N . ASP A 1 100 ? 36.816 -25.788 -42.445 1.00 53.50 100 ASP A N 1
ATOM 768 C CA . ASP A 1 100 ? 38.252 -25.585 -42.166 1.00 53.50 100 ASP A CA 1
ATOM 769 C C . ASP A 1 100 ? 38.961 -26.772 -41.477 1.00 53.50 100 ASP A C 1
ATOM 771 O O . ASP A 1 100 ? 40.179 -26.773 -41.329 1.00 53.50 100 ASP A O 1
ATOM 775 N N . LEU A 1 101 ? 38.243 -27.825 -41.059 1.00 55.12 101 LEU A N 1
ATOM 776 C CA . LEU A 1 101 ? 38.865 -29.011 -40.432 1.00 55.12 101 LEU A CA 1
ATOM 777 C C . LEU A 1 101 ? 39.228 -30.123 -41.434 1.00 55.12 101 LEU A C 1
ATOM 779 O O . LEU A 1 101 ? 39.785 -31.149 -41.035 1.00 55.12 101 LEU A O 1
ATOM 783 N N . ALA A 1 102 ? 38.903 -29.950 -42.720 1.00 52.38 102 ALA A N 1
ATOM 784 C CA . ALA A 1 102 ? 39.258 -30.908 -43.767 1.00 52.38 102 ALA A CA 1
ATOM 785 C C . ALA A 1 102 ? 40.651 -30.648 -44.366 1.00 52.38 102 ALA A C 1
ATOM 787 O O . ALA A 1 102 ? 41.296 -31.596 -44.815 1.00 52.38 102 ALA A O 1
ATOM 788 N N . GLU A 1 103 ? 41.143 -29.405 -44.331 1.00 51.50 103 GLU A N 1
ATOM 789 C CA . GLU A 1 103 ? 42.441 -29.054 -44.921 1.00 51.50 103 GLU A CA 1
ATOM 790 C C . GLU A 1 103 ? 43.627 -29.562 -44.080 1.00 51.50 103 GLU A C 1
ATOM 792 O O . GLU A 1 103 ? 44.602 -30.062 -44.637 1.00 51.50 103 GLU A O 1
ATOM 797 N N . ASP A 1 104 ? 43.498 -29.607 -42.750 1.00 52.38 104 ASP A N 1
ATOM 798 C CA . ASP A 1 104 ? 44.579 -30.051 -41.849 1.00 52.38 104 ASP A CA 1
ATOM 799 C C . ASP A 1 104 ? 44.838 -31.573 -41.853 1.00 52.38 104 ASP A C 1
ATOM 801 O O . ASP A 1 104 ? 45.870 -32.040 -41.368 1.00 52.38 104 ASP A O 1
ATOM 805 N N . ARG A 1 105 ? 43.931 -32.386 -42.415 1.00 50.62 105 ARG A N 1
ATOM 806 C CA . ARG A 1 105 ? 44.160 -33.838 -42.579 1.00 50.62 105 ARG A CA 1
ATOM 807 C C . ARG A 1 105 ? 44.783 -34.218 -43.918 1.00 50.62 105 ARG A C 1
ATOM 809 O O . ARG A 1 105 ? 45.286 -35.334 -44.030 1.00 50.62 105 ARG A O 1
ATOM 816 N N . ALA A 1 106 ? 44.770 -33.330 -44.911 1.00 55.28 106 ALA A N 1
ATOM 817 C CA . ALA A 1 106 ? 45.351 -33.612 -46.222 1.00 55.28 106 ALA A CA 1
ATOM 818 C C . ALA A 1 106 ? 46.875 -33.390 -46.248 1.00 55.28 106 ALA A C 1
ATOM 820 O O . ALA A 1 106 ? 47.586 -34.101 -46.952 1.00 55.28 106 ALA A O 1
ATOM 821 N N . THR A 1 107 ? 47.399 -32.470 -45.435 1.00 52.44 107 THR A N 1
ATOM 822 C CA . THR A 1 107 ? 48.835 -32.129 -45.368 1.00 52.44 107 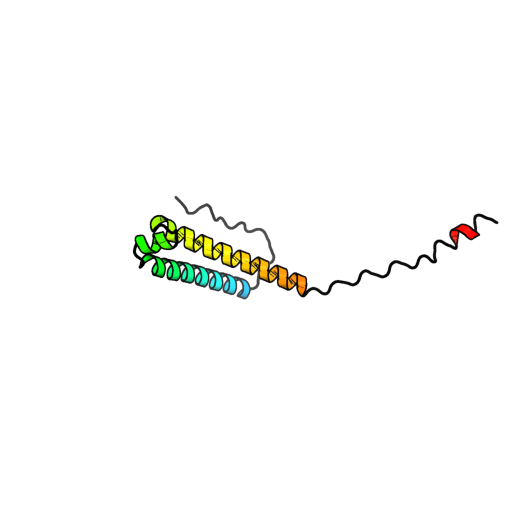THR A CA 1
ATOM 823 C C . THR A 1 107 ? 49.659 -33.012 -44.430 1.00 52.44 107 THR A C 1
ATOM 825 O O . THR A 1 107 ? 50.882 -32.973 -44.490 1.00 52.44 107 THR A O 1
ATOM 828 N N . ALA A 1 108 ? 49.026 -33.838 -43.590 1.00 51.78 108 ALA A N 1
ATOM 829 C CA . ALA A 1 108 ? 49.722 -34.781 -42.705 1.00 51.78 108 ALA A CA 1
ATOM 830 C C . ALA A 1 108 ? 49.952 -36.175 -43.332 1.00 51.78 108 ALA A C 1
ATOM 832 O O . ALA A 1 108 ? 50.494 -37.059 -42.668 1.00 51.78 108 ALA A O 1
ATOM 833 N N . ALA A 1 109 ? 49.521 -36.390 -44.581 1.00 53.12 109 ALA A N 1
ATOM 834 C CA . ALA A 1 109 ? 49.592 -37.678 -45.281 1.00 53.12 109 ALA A CA 1
ATOM 835 C C . ALA A 1 109 ? 50.374 -37.636 -46.615 1.00 53.12 109 ALA A C 1
ATOM 837 O O . ALA A 1 109 ? 50.228 -38.555 -47.423 1.00 53.12 109 ALA A O 1
ATOM 838 N N . ALA A 1 110 ? 51.192 -36.603 -46.844 1.00 42.78 110 ALA A N 1
ATOM 839 C CA . ALA A 1 110 ? 52.127 -36.499 -47.973 1.00 42.78 110 ALA A CA 1
ATOM 840 C C . ALA A 1 110 ? 53.576 -36.533 -47.470 1.00 42.78 110 ALA A C 1
ATOM 842 O O . ALA A 1 110 ? 54.408 -37.180 -48.144 1.00 42.78 110 ALA A O 1
#

Sequence (110 aa):
MFKRLFGTAAGTRAAPGPVAGLRERVESWRFQRDVAAVTATLDRLSDRQLAMIGMRRGELFEAVSDMMLRAEEERRIGREVVALLERPRAAPAPAPAAEDLAEDRATAAA

Secondary structure (DSSP, 8-state):
--SSS---------PPPHHHHHHHHHHHHHHHHHHHHHHHHHHTS-HHHHHHTT--GGGHHHHHHHHHHHHHHHHHHHHHHHHHHHS--PPPPPPPPTTTTTHHHHTT--

Radius of gyration: 28.71 Å; chains: 1; bounding box: 68×56×67 Å

Organism: NCBI:txid1685382

pLDDT: mean 75.7, std 17.72, range [42.38, 94.94]

Foldseek 3Di:
DPDPDPPPPPDDDPDDPPVVVVVVVVVVVVLVVVLVVQLVVVLPDDQVVCVVVVHGNVCSSVVSNVVSVVVVVVVVVVVVVVVVVPDPDDDPDPDPPPPVVVVVVVVVPD